Protein AF-A0A554JCW8-F1 (afdb_monomer_lite)

Secondary structure (DSSP, 8-state):
----------EEEEE---GGGGGHHHHHHHHHHHTT--EEEEEE-TTHHHHHHHHHTTGGG-

Structure (mmCIF, N/CA/C/O backbone):
data_AF-A0A554JCW8-F1
#
_entry.id   AF-A0A554JCW8-F1
#
loop_
_atom_site.group_PDB
_atom_site.id
_atom_site.type_symbol
_atom_site.label_atom_id
_atom_site.label_alt_id
_atom_site.label_comp_id
_atom_site.label_asym_id
_atom_site.label_entity_id
_atom_site.label_seq_id
_atom_site.pdbx_PDB_ins_code
_atom_site.Cartn_x
_atom_site.Cartn_y
_atom_site.Cartn_z
_atom_site.occupancy
_atom_site.B_iso_or_equiv
_atom_site.auth_seq_id
_atom_site.auth_comp_id
_atom_site.auth_asym_id
_atom_site.auth_atom_id
_atom_site.pdbx_PDB_model_num
ATOM 1 N N . MET A 1 1 ? -27.004 9.635 28.362 1.00 43.62 1 MET A N 1
ATOM 2 C CA . MET A 1 1 ? -26.120 8.487 28.057 1.00 43.62 1 MET A CA 1
ATOM 3 C C . MET A 1 1 ? -25.204 8.887 26.910 1.00 43.62 1 MET A C 1
ATOM 5 O O . MET A 1 1 ? -25.638 8.897 25.766 1.00 43.62 1 MET A O 1
ATOM 9 N N . SER A 1 2 ? -23.985 9.333 27.224 1.00 37.88 2 SER A N 1
ATOM 10 C CA . SER A 1 2 ? -23.004 9.759 26.221 1.00 37.88 2 SER A CA 1
ATOM 11 C C . SER A 1 2 ? -22.351 8.517 25.619 1.00 37.88 2 SER A C 1
ATOM 13 O O . SER A 1 2 ? -21.681 7.761 26.322 1.00 37.88 2 SER A O 1
ATOM 15 N N . LYS A 1 3 ? -22.631 8.254 24.341 1.00 47.91 3 LYS A N 1
ATOM 16 C CA . LYS A 1 3 ? -22.028 7.168 23.565 1.00 47.91 3 LYS A CA 1
ATOM 17 C C . LYS A 1 3 ? -20.528 7.459 23.501 1.00 47.91 3 LYS A C 1
ATOM 19 O O . LYS A 1 3 ? -20.132 8.486 22.961 1.00 47.91 3 LYS A O 1
ATOM 24 N N . ILE A 1 4 ? -19.705 6.580 24.068 1.00 55.16 4 ILE A N 1
ATOM 25 C CA . ILE A 1 4 ? -18.251 6.618 23.895 1.00 55.16 4 ILE A CA 1
ATOM 26 C C . ILE A 1 4 ? -18.034 6.523 22.383 1.00 55.16 4 ILE A C 1
ATOM 28 O O . ILE A 1 4 ? -18.332 5.487 21.789 1.00 55.16 4 ILE A O 1
ATOM 32 N N . ALA A 1 5 ? -17.657 7.629 21.741 1.00 55.38 5 ALA A N 1
ATOM 33 C CA . ALA A 1 5 ? -17.425 7.669 20.307 1.00 55.38 5 ALA A CA 1
ATOM 34 C C . ALA A 1 5 ? -16.339 6.634 19.995 1.00 55.38 5 ALA A C 1
ATOM 36 O O . ALA A 1 5 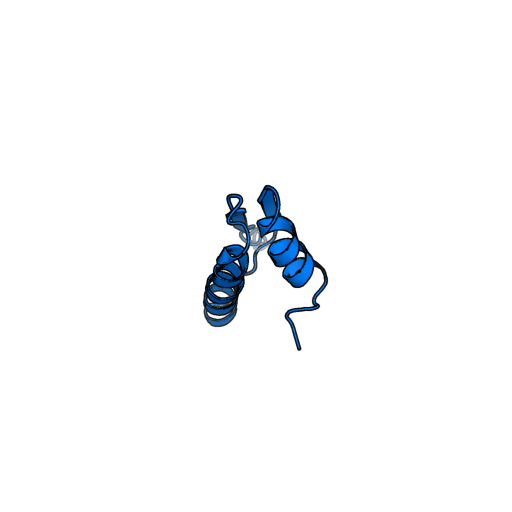? -15.181 6.810 20.374 1.00 55.38 5 ALA A O 1
ATOM 37 N N . GLY A 1 6 ? -16.736 5.506 19.398 1.00 53.53 6 GLY A N 1
ATOM 38 C CA . GLY A 1 6 ? -15.821 4.430 19.048 1.00 53.53 6 GLY A CA 1
ATOM 39 C C . GLY A 1 6 ? -14.735 5.007 18.154 1.00 53.53 6 GLY A 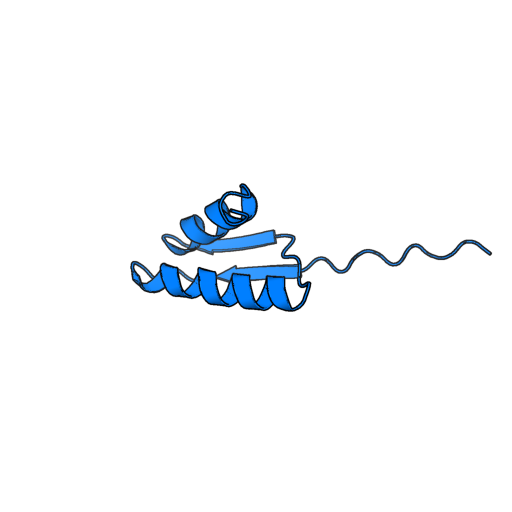C 1
ATOM 40 O O . GLY A 1 6 ? -15.023 5.473 17.055 1.00 53.53 6 GLY A O 1
ATOM 41 N N . LYS A 1 7 ? -13.500 5.051 18.656 1.00 66.12 7 LYS A N 1
ATOM 42 C CA . LYS A 1 7 ? -12.343 5.546 17.912 1.00 66.12 7 LYS A CA 1
ATOM 43 C C . LYS A 1 7 ? -12.276 4.761 16.601 1.00 66.12 7 LYS A C 1
ATOM 45 O O . LYS A 1 7 ? -12.127 3.541 16.649 1.00 66.12 7 LYS A O 1
ATOM 50 N N . GLN A 1 8 ? -12.426 5.448 15.465 1.00 72.00 8 GLN A N 1
ATOM 51 C CA . GLN A 1 8 ? -12.296 4.830 14.143 1.00 72.00 8 GLN A CA 1
ATOM 52 C C . GLN A 1 8 ? -11.013 3.989 14.113 1.00 72.00 8 GLN A C 1
ATOM 54 O O . GLN A 1 8 ? -9.952 4.462 14.544 1.00 72.00 8 GLN A O 1
ATOM 59 N N . LYS A 1 9 ? -11.121 2.722 13.693 1.00 82.69 9 LYS A N 1
ATOM 60 C CA . LYS A 1 9 ? -9.972 1.811 13.650 1.00 82.69 9 LYS A CA 1
ATOM 61 C C . LYS A 1 9 ? -8.988 2.347 12.613 1.00 82.69 9 LYS A C 1
ATOM 63 O O . LYS A 1 9 ? -9.278 2.328 11.427 1.00 82.69 9 LYS A O 1
ATOM 68 N N . LYS A 1 10 ? -7.831 2.828 13.073 1.00 90.44 10 LYS A N 1
ATOM 69 C CA . LYS A 1 10 ? -6.749 3.273 12.190 1.00 90.44 10 LYS A CA 1
ATOM 70 C C . LYS A 1 10 ? -5.977 2.059 11.696 1.00 90.44 10 LYS A C 1
ATOM 72 O O . LYS A 1 10 ? -5.488 1.283 12.518 1.00 90.44 10 LYS A O 1
ATOM 77 N N . ILE A 1 11 ? -5.865 1.911 10.382 1.00 93.88 11 ILE A N 1
ATOM 78 C CA . ILE A 1 11 ? -5.171 0.792 9.738 1.00 93.88 11 ILE A CA 1
ATOM 79 C C . ILE A 1 11 ? -3.886 1.316 9.101 1.00 93.88 11 ILE A C 1
ATOM 81 O O . ILE A 1 11 ? -3.903 2.334 8.412 1.00 93.88 11 ILE A O 1
ATOM 85 N N . ALA A 1 12 ? -2.771 0.631 9.352 1.00 95.19 12 ALA A N 1
ATOM 86 C CA . ALA A 1 12 ? -1.486 0.927 8.732 1.00 95.19 12 ALA A CA 1
ATOM 87 C C . ALA A 1 12 ? -1.081 -0.217 7.796 1.00 95.19 12 ALA A C 1
ATOM 89 O O . ALA A 1 12 ? -1.218 -1.384 8.165 1.00 95.19 12 ALA A O 1
ATOM 90 N N . LEU A 1 13 ? -0.565 0.115 6.611 1.00 96.06 13 LEU A N 1
ATOM 91 C CA . LEU A 1 13 ? -0.088 -0.860 5.631 1.00 96.06 13 LEU A CA 1
ATOM 92 C C . LEU A 1 13 ? 1.430 -0.749 5.448 1.00 96.06 13 LEU A C 1
ATOM 94 O O . LEU A 1 13 ? 1.952 0.307 5.090 1.00 96.06 13 LEU A O 1
ATOM 98 N N . ALA A 1 14 ? 2.136 -1.855 5.680 1.00 97.12 14 ALA A N 1
ATOM 99 C CA . ALA A 1 14 ? 3.571 -1.964 5.441 1.00 97.12 14 ALA A CA 1
ATOM 100 C C . ALA A 1 14 ? 3.847 -2.637 4.087 1.00 97.12 14 ALA A C 1
ATOM 102 O O . ALA A 1 14 ? 3.304 -3.705 3.804 1.00 97.12 14 ALA A O 1
ATOM 103 N N . MET A 1 15 ? 4.709 -2.036 3.263 1.00 96.19 15 MET A N 1
ATOM 104 C CA . MET A 1 15 ? 5.105 -2.560 1.953 1.00 96.19 15 MET A CA 1
ATOM 105 C C . MET A 1 15 ? 6.628 -2.570 1.806 1.00 96.19 15 MET A C 1
ATOM 107 O O . MET A 1 15 ? 7.311 -1.582 2.079 1.00 96.19 15 MET A O 1
ATOM 111 N N . ALA A 1 16 ? 7.164 -3.693 1.336 1.00 96.00 16 ALA A N 1
ATOM 112 C CA . ALA A 1 16 ? 8.577 -3.813 1.002 1.00 96.00 16 ALA A CA 1
ATOM 113 C C . ALA A 1 16 ? 8.878 -3.212 -0.383 1.00 96.00 16 ALA A C 1
ATOM 115 O O . ALA A 1 16 ? 7.992 -3.018 -1.215 1.00 96.00 16 ALA A O 1
ATOM 116 N N . GLY A 1 17 ? 10.155 -2.942 -0.663 1.00 94.69 17 GLY A N 1
ATOM 117 C CA . GLY A 1 17 ? 10.583 -2.579 -2.015 1.00 94.69 17 GLY A CA 1
ATOM 118 C C . GLY A 1 17 ? 10.391 -3.745 -2.991 1.00 94.69 17 GLY A C 1
ATOM 119 O O . GLY A 1 17 ? 10.800 -4.864 -2.697 1.00 94.69 17 GLY A O 1
ATOM 120 N N . ALA A 1 18 ? 9.795 -3.480 -4.159 1.00 93.19 18 ALA A N 1
ATOM 121 C CA . ALA A 1 18 ? 9.445 -4.515 -5.145 1.00 93.19 18 ALA A CA 1
ATOM 122 C C . ALA A 1 18 ? 9.974 -4.241 -6.573 1.00 93.19 18 ALA A C 1
ATOM 124 O O . ALA A 1 18 ? 9.786 -5.052 -7.483 1.00 93.19 18 ALA A O 1
ATOM 125 N N . GLY A 1 19 ? 10.655 -3.114 -6.787 1.00 94.56 19 GLY A N 1
ATOM 126 C CA . GLY A 1 19 ? 11.118 -2.655 -8.097 1.00 94.56 19 GLY A CA 1
ATOM 127 C C . GLY A 1 19 ? 9.950 -2.464 -9.064 1.00 94.56 19 GLY A C 1
ATOM 128 O O . GLY A 1 19 ? 8.898 -1.953 -8.685 1.00 94.56 19 GLY A O 1
ATOM 129 N N . ALA A 1 20 ? 10.107 -2.950 -10.297 1.00 93.69 20 ALA A N 1
ATOM 130 C CA . ALA A 1 20 ? 9.046 -2.942 -11.307 1.00 93.69 20 ALA A CA 1
ATOM 131 C C . ALA A 1 20 ? 7.784 -3.720 -10.881 1.00 93.69 20 ALA A C 1
ATOM 133 O O . ALA A 1 20 ? 6.692 -3.431 -11.360 1.00 93.69 20 ALA A O 1
ATOM 134 N N . ARG A 1 21 ? 7.900 -4.670 -9.940 1.00 95.50 21 ARG A N 1
ATOM 135 C CA . ARG A 1 21 ? 6.752 -5.435 -9.426 1.00 95.50 21 ARG A CA 1
ATOM 136 C C . ARG A 1 21 ? 5.883 -4.640 -8.455 1.00 95.50 21 ARG A C 1
ATOM 138 O O . ARG A 1 21 ? 4.828 -5.130 -8.078 1.00 95.50 21 ARG A O 1
ATOM 145 N N . ALA A 1 22 ? 6.272 -3.419 -8.075 1.00 95.19 22 ALA A N 1
ATOM 146 C CA . ALA A 1 22 ? 5.478 -2.582 -7.176 1.00 95.19 22 ALA A CA 1
ATOM 147 C C . ALA A 1 22 ? 4.054 -2.319 -7.697 1.00 95.19 22 ALA A C 1
ATOM 149 O O . ALA A 1 22 ? 3.158 -2.105 -6.890 1.00 95.19 22 ALA A O 1
ATOM 150 N N . VAL A 1 23 ? 3.814 -2.428 -9.010 1.00 93.56 23 VAL A N 1
ATOM 151 C CA . VAL A 1 23 ? 2.473 -2.317 -9.610 1.00 93.56 23 VAL A CA 1
ATOM 152 C C . VAL A 1 23 ? 1.446 -3.282 -9.004 1.00 93.56 23 VAL A C 1
ATOM 154 O O . VAL A 1 23 ? 0.270 -2.948 -8.937 1.00 93.56 23 VAL A O 1
ATOM 157 N N . MET A 1 24 ? 1.872 -4.439 -8.486 1.00 94.94 24 MET A N 1
ATOM 158 C CA . MET A 1 24 ? 0.966 -5.393 -7.834 1.00 94.94 24 MET A CA 1
ATOM 159 C C . MET A 1 24 ? 0.326 -4.832 -6.553 1.00 94.94 24 MET A C 1
ATOM 161 O O . MET A 1 24 ? -0.749 -5.276 -6.161 1.00 94.94 24 MET A O 1
ATOM 165 N N . TYR A 1 25 ? 0.962 -3.846 -5.905 1.00 96.25 25 TYR A N 1
ATOM 166 C CA . TYR A 1 25 ? 0.422 -3.218 -4.699 1.00 96.25 25 TYR A CA 1
ATOM 167 C C . TYR A 1 25 ? -0.854 -2.410 -4.974 1.00 96.25 25 TYR A C 1
ATOM 169 O O . TYR A 1 25 ? -1.663 -2.273 -4.061 1.00 96.25 25 TYR A O 1
ATOM 177 N N . PHE A 1 26 ? -1.088 -1.942 -6.209 1.00 94.44 26 PHE A N 1
ATOM 178 C CA . PHE A 1 26 ? -2.359 -1.298 -6.568 1.00 94.44 26 PHE A CA 1
ATOM 179 C C . PHE A 1 26 ? -3.543 -2.259 -6.432 1.00 94.44 26 PHE A C 1
ATOM 181 O O . PHE A 1 26 ? -4.537 -1.896 -5.819 1.00 94.44 26 PHE A O 1
ATOM 188 N N . GLY A 1 27 ? -3.400 -3.513 -6.875 1.00 95.69 27 GLY A N 1
ATOM 189 C CA . GLY A 1 27 ? -4.468 -4.508 -6.734 1.00 95.69 27 GLY A CA 1
ATOM 190 C C . GLY A 1 27 ? -4.807 -4.826 -5.273 1.00 95.69 27 GLY A C 1
ATOM 191 O O . GLY A 1 27 ? -5.967 -5.022 -4.934 1.00 95.69 27 GLY A O 1
ATOM 192 N N . ILE A 1 28 ? -3.813 -4.820 -4.377 1.00 95.06 28 ILE A N 1
ATOM 193 C CA . ILE A 1 28 ? -4.051 -4.989 -2.930 1.00 95.06 28 ILE A CA 1
ATOM 194 C C . ILE A 1 28 ? -4.878 -3.821 -2.382 1.00 95.06 28 ILE A C 1
ATOM 196 O O . ILE A 1 28 ? -5.805 -4.021 -1.598 1.00 95.06 28 ILE A O 1
ATOM 200 N N . ILE A 1 29 ? -4.538 -2.603 -2.799 1.00 94.50 29 ILE A N 1
ATOM 201 C CA . ILE A 1 29 ? -5.246 -1.385 -2.411 1.00 94.50 29 ILE A CA 1
ATOM 202 C C . ILE A 1 29 ? -6.683 -1.385 -2.948 1.00 94.50 29 ILE A C 1
ATOM 204 O O . ILE A 1 29 ? -7.586 -0.992 -2.212 1.00 94.50 29 ILE A O 1
ATOM 208 N N . ASP A 1 30 ? -6.911 -1.839 -4.180 1.00 94.56 30 ASP A N 1
ATOM 209 C CA . ASP A 1 30 ? -8.257 -1.930 -4.758 1.00 94.56 30 ASP A CA 1
ATOM 210 C C . ASP A 1 30 ? -9.142 -2.888 -3.963 1.00 94.56 30 ASP A C 1
ATOM 212 O O . ASP A 1 30 ? -10.226 -2.494 -3.541 1.00 94.56 30 ASP A O 1
ATOM 216 N N . VAL A 1 31 ? -8.635 -4.072 -3.609 1.00 95.75 31 VAL A N 1
ATOM 217 C CA . VAL A 1 31 ? -9.370 -5.010 -2.744 1.00 95.75 31 VAL A CA 1
ATOM 218 C C . VAL A 1 31 ? -9.695 -4.374 -1.388 1.00 95.75 31 VAL A C 1
ATOM 220 O O . VAL A 1 31 ? -10.795 -4.535 -0.861 1.00 95.75 31 VAL A O 1
ATOM 223 N N . PHE A 1 32 ? -8.768 -3.614 -0.798 1.00 94.25 32 PHE A N 1
ATOM 224 C CA . PHE A 1 32 ? -9.048 -2.912 0.458 1.00 94.25 32 PHE A CA 1
ATOM 225 C C . PHE A 1 32 ? -10.176 -1.889 0.293 1.00 94.25 32 PHE A C 1
ATOM 227 O O . PHE A 1 32 ? -11.082 -1.855 1.128 1.00 94.25 32 PHE A O 1
ATOM 234 N N . LYS A 1 33 ? -10.176 -1.114 -0.796 1.00 91.19 33 LYS A N 1
ATOM 235 C CA . LYS A 1 33 ? -11.258 -0.171 -1.111 1.00 91.19 33 LYS A CA 1
ATOM 236 C C . LYS A 1 33 ? -12.597 -0.880 -1.313 1.00 91.19 33 LYS A C 1
ATOM 238 O O . LYS A 1 33 ? -13.588 -0.438 -0.735 1.00 91.19 33 LYS A O 1
ATOM 243 N N . GLU A 1 34 ? -12.630 -1.986 -2.057 1.00 95.31 34 GLU A N 1
ATOM 244 C CA . GLU A 1 34 ? -13.843 -2.791 -2.290 1.00 95.31 34 GLU A CA 1
ATOM 245 C C . GLU A 1 34 ? -14.480 -3.274 -0.978 1.00 95.31 34 GLU A C 1
ATOM 247 O O . GLU A 1 34 ? -15.703 -3.354 -0.861 1.00 95.31 34 GLU A O 1
ATOM 252 N N . HIS A 1 35 ? -13.661 -3.536 0.041 1.00 94.88 35 HIS A N 1
ATOM 253 C CA . HIS A 1 35 ? -14.110 -3.956 1.368 1.00 94.88 35 HIS A CA 1
ATOM 254 C C . HIS A 1 35 ? -14.268 -2.807 2.381 1.00 94.88 35 HIS A C 1
ATOM 256 O O . HIS A 1 35 ? -14.500 -3.067 3.565 1.00 94.88 35 HIS A O 1
ATOM 262 N N . GLY A 1 36 ? -14.157 -1.544 1.957 1.00 92.00 36 GLY A N 1
ATOM 263 C CA . GLY A 1 36 ? -14.289 -0.378 2.839 1.00 92.00 36 GLY A CA 1
ATOM 264 C C . GLY A 1 36 ? -13.168 -0.256 3.878 1.00 92.00 36 GLY A C 1
ATOM 265 O O . GLY A 1 36 ? -13.371 0.302 4.957 1.00 92.00 36 GLY A O 1
ATOM 266 N N . ILE A 1 37 ? -11.991 -0.808 3.583 1.00 92.19 37 ILE A N 1
ATOM 267 C CA . ILE A 1 37 ? -10.801 -0.759 4.433 1.00 92.19 37 ILE A CA 1
ATOM 268 C C . ILE A 1 37 ? -9.984 0.475 4.048 1.00 92.19 37 ILE A C 1
ATOM 270 O O . ILE A 1 37 ? -9.209 0.464 3.094 1.00 92.19 37 ILE A O 1
ATOM 274 N N . GLU A 1 38 ? -10.127 1.544 4.826 1.00 91.88 38 GLU A N 1
ATOM 275 C CA . GLU A 1 38 ? -9.339 2.761 4.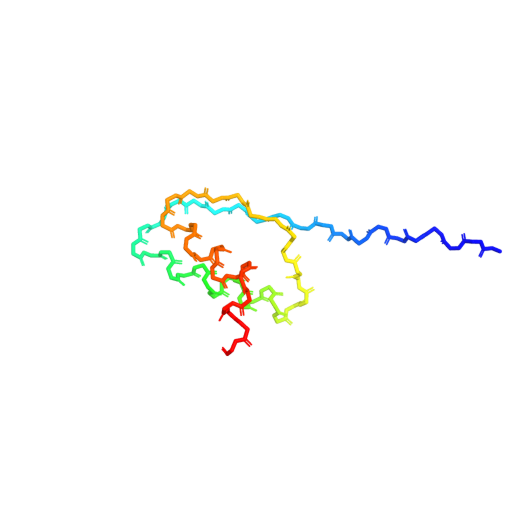640 1.00 91.88 38 GLU A CA 1
ATOM 276 C C . GLU A 1 38 ? -7.972 2.648 5.334 1.00 91.88 38 GLU A C 1
ATOM 278 O O . GLU A 1 38 ? -7.872 2.444 6.549 1.00 91.88 38 GLU A O 1
ATOM 283 N N . ILE A 1 39 ? -6.896 2.808 4.562 1.00 93.94 39 ILE A N 1
ATOM 284 C CA . ILE A 1 39 ? -5.529 2.850 5.088 1.00 93.94 39 ILE A CA 1
ATOM 285 C C . ILE A 1 39 ? -5.231 4.269 5.583 1.00 93.94 39 ILE A C 1
ATOM 287 O O . ILE A 1 39 ? -5.169 5.209 4.796 1.00 93.94 39 ILE A O 1
ATOM 291 N N . SER A 1 40 ? -4.984 4.420 6.883 1.00 94.56 40 SER A N 1
ATOM 292 C CA . SER A 1 40 ? -4.655 5.708 7.506 1.00 94.56 40 SER A CA 1
ATOM 293 C C . SER A 1 40 ? -3.163 6.050 7.458 1.00 94.56 40 SER A C 1
ATOM 295 O O . SER A 1 40 ? -2.790 7.199 7.684 1.00 94.56 40 SER A O 1
ATOM 297 N N . MET A 1 41 ? -2.290 5.058 7.260 1.00 94.44 41 MET A N 1
ATOM 298 C CA . MET A 1 41 ? -0.840 5.254 7.258 1.00 94.44 41 MET A CA 1
ATOM 299 C C . MET A 1 41 ? -0.130 4.191 6.422 1.00 94.44 41 MET A C 1
ATOM 301 O O . MET A 1 41 ? -0.510 3.021 6.438 1.00 94.44 41 MET A O 1
ATOM 305 N N . PHE A 1 42 ? 0.957 4.584 5.761 1.00 96.75 42 PHE A N 1
ATOM 306 C CA . PHE A 1 42 ? 1.836 3.669 5.044 1.00 96.75 42 PHE A CA 1
ATOM 307 C C . PHE A 1 42 ? 3.234 3.641 5.659 1.00 96.75 42 PHE A C 1
ATOM 309 O O . PHE A 1 42 ? 3.764 4.667 6.083 1.00 96.75 42 PHE A O 1
ATOM 316 N N . SER A 1 43 ? 3.848 2.463 5.654 1.00 97.06 43 SER A N 1
ATOM 317 C CA . SER A 1 43 ? 5.282 2.282 5.873 1.00 97.06 43 SER A CA 1
ATOM 318 C C . SER A 1 43 ? 5.856 1.586 4.643 1.00 97.06 43 SER A C 1
ATOM 320 O O . SER A 1 43 ? 5.568 0.417 4.402 1.00 97.06 43 SER A O 1
ATOM 322 N N . THR A 1 44 ? 6.602 2.314 3.815 1.00 96.56 44 THR A N 1
ATOM 323 C CA . THR A 1 44 ? 7.074 1.824 2.511 1.00 96.56 44 THR A CA 1
ATOM 324 C C . THR A 1 44 ? 8.575 1.964 2.352 1.00 96.56 44 THR A C 1
ATOM 326 O O . THR A 1 44 ? 9.223 2.762 3.029 1.00 96.56 44 THR A O 1
ATOM 329 N N . CYS A 1 45 ? 9.132 1.212 1.404 1.00 95.94 45 CYS A N 1
ATOM 330 C CA . CYS A 1 45 ? 10.533 1.319 1.020 1.00 95.94 45 CYS A CA 1
ATOM 331 C C . CYS A 1 45 ? 10.694 1.345 -0.508 1.00 95.94 45 CYS A C 1
ATOM 333 O O . CYS A 1 45 ? 10.107 0.526 -1.227 1.00 95.94 45 CYS A O 1
ATOM 335 N N . SER A 1 46 ? 11.547 2.253 -1.002 1.00 95.50 46 SER A N 1
ATOM 336 C CA . SER A 1 46 ? 11.934 2.361 -2.415 1.00 95.50 46 SER A CA 1
ATOM 337 C C . SER A 1 46 ? 10.712 2.494 -3.352 1.00 95.50 46 SER A C 1
ATOM 339 O O . SER A 1 46 ? 9.817 3.292 -3.105 1.00 95.50 46 SER A O 1
ATOM 341 N N . SER A 1 47 ? 10.663 1.717 -4.431 1.00 96.25 47 SER A N 1
ATOM 342 C CA . SER A 1 47 ? 9.594 1.672 -5.447 1.00 96.25 47 SER A CA 1
ATOM 343 C C . SER A 1 47 ? 8.155 1.572 -4.916 1.00 96.25 47 SER A C 1
ATOM 345 O O . SER A 1 47 ? 7.250 2.137 -5.522 1.00 96.25 47 SER A O 1
ATOM 347 N N . SER A 1 48 ? 7.917 0.903 -3.784 1.00 95.56 48 SER A N 1
ATOM 348 C CA . SER A 1 48 ? 6.567 0.813 -3.198 1.00 95.56 48 SER A CA 1
ATOM 349 C C . SER A 1 48 ? 6.047 2.165 -2.684 1.00 95.56 48 SER A C 1
ATOM 351 O O . SER A 1 48 ? 4.836 2.370 -2.596 1.00 95.56 48 SER A O 1
ATOM 353 N N . THR A 1 49 ? 6.941 3.128 -2.429 1.00 95.81 49 THR A N 1
ATOM 354 C CA . THR A 1 49 ? 6.584 4.498 -2.038 1.00 95.81 49 THR A CA 1
ATOM 355 C C . THR A 1 49 ? 5.778 5.211 -3.119 1.00 95.81 49 THR A C 1
ATOM 357 O O . THR A 1 49 ? 4.875 5.969 -2.783 1.00 95.81 49 THR A O 1
ATOM 360 N N . PHE A 1 50 ? 6.022 4.940 -4.406 1.00 95.06 50 PHE A N 1
ATOM 361 C CA . PHE A 1 50 ? 5.229 5.545 -5.483 1.00 95.06 50 PHE A CA 1
ATOM 362 C C . PHE A 1 50 ? 3.759 5.125 -5.419 1.00 95.06 50 PHE A C 1
ATOM 364 O O . PHE A 1 50 ? 2.879 5.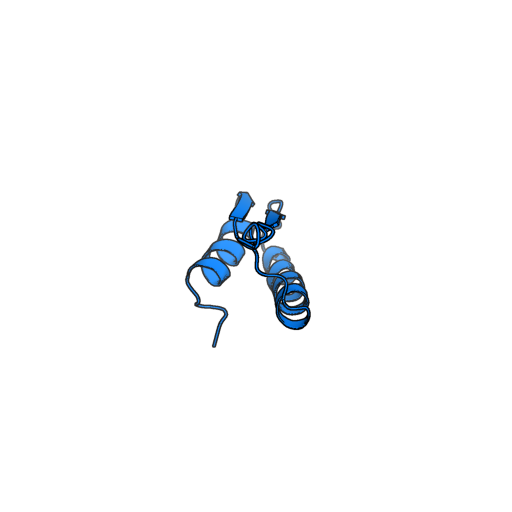951 -5.641 1.00 95.06 50 PHE A O 1
ATOM 371 N N . VAL A 1 51 ? 3.489 3.872 -5.048 1.00 95.12 51 VAL A N 1
ATOM 372 C CA . VAL A 1 51 ? 2.121 3.366 -4.885 1.00 95.12 51 VAL A CA 1
ATOM 373 C C . VAL A 1 51 ? 1.442 4.026 -3.685 1.00 95.12 51 VAL A C 1
ATOM 375 O O . VAL A 1 51 ? 0.333 4.538 -3.808 1.00 95.12 51 VAL A O 1
ATOM 378 N N . ALA A 1 52 ? 2.126 4.094 -2.538 1.00 94.88 52 ALA A N 1
ATOM 379 C CA . ALA A 1 52 ? 1.592 4.772 -1.356 1.00 94.88 52 ALA A CA 1
ATOM 380 C C . ALA A 1 52 ? 1.352 6.272 -1.592 1.00 94.88 52 ALA A C 1
ATOM 382 O O . ALA A 1 52 ? 0.362 6.811 -1.101 1.00 94.88 52 ALA A O 1
ATOM 383 N N . LEU A 1 53 ? 2.213 6.943 -2.366 1.00 94.38 53 LEU A N 1
ATOM 384 C CA . LEU A 1 53 ? 2.028 8.341 -2.766 1.00 94.38 53 LEU A CA 1
ATOM 385 C C . LEU A 1 53 ? 0.836 8.507 -3.712 1.00 94.38 53 LEU A C 1
ATOM 387 O O . LEU A 1 53 ? 0.024 9.410 -3.516 1.00 94.38 53 LEU A O 1
ATOM 391 N N . ALA A 1 54 ? 0.695 7.633 -4.710 1.00 93.31 54 ALA A N 1
ATOM 392 C CA . ALA A 1 54 ? -0.439 7.652 -5.631 1.00 93.31 54 ALA A CA 1
ATOM 393 C C . ALA A 1 54 ? -1.774 7.431 -4.903 1.00 93.31 54 ALA A C 1
ATOM 395 O O . ALA A 1 54 ? -2.773 8.057 -5.256 1.00 93.31 54 ALA A O 1
ATOM 396 N N . TYR A 1 55 ? -1.798 6.581 -3.873 1.00 92.19 55 TYR A N 1
ATOM 397 C CA . TYR A 1 55 ? -2.969 6.410 -3.014 1.00 92.19 55 TYR A CA 1
ATOM 398 C C . TYR A 1 55 ? -3.203 7.633 -2.117 1.00 92.19 55 TYR A C 1
ATOM 400 O O . TYR A 1 55 ? -4.281 8.212 -2.142 1.00 92.19 55 TYR A O 1
ATOM 408 N N . SER A 1 56 ? -2.186 8.073 -1.370 1.00 91.69 56 SER A N 1
ATOM 409 C CA . SER A 1 56 ? -2.317 9.152 -0.372 1.00 91.69 56 SER A CA 1
ATOM 410 C C . SER A 1 56 ? -2.623 10.524 -0.980 1.00 91.69 56 SER A C 1
ATOM 412 O O . SER A 1 56 ? -3.165 11.389 -0.303 1.00 91.69 56 SER A O 1
ATOM 414 N N . SER A 1 57 ? -2.257 10.744 -2.245 1.00 91.56 57 SER A N 1
ATOM 415 C CA . SER A 1 57 ? -2.559 11.981 -2.982 1.00 91.56 57 SER A CA 1
ATOM 416 C C . SER A 1 57 ? -3.968 12.019 -3.580 1.00 91.56 57 SER A C 1
ATOM 418 O O . SER A 1 57 ? -4.322 13.017 -4.203 1.00 91.56 57 SER A O 1
ATOM 420 N N . GLY A 1 58 ? -4.738 10.933 -3.466 1.00 83.38 58 GLY A N 1
ATOM 421 C CA . GLY A 1 58 ? -6.029 10.779 -4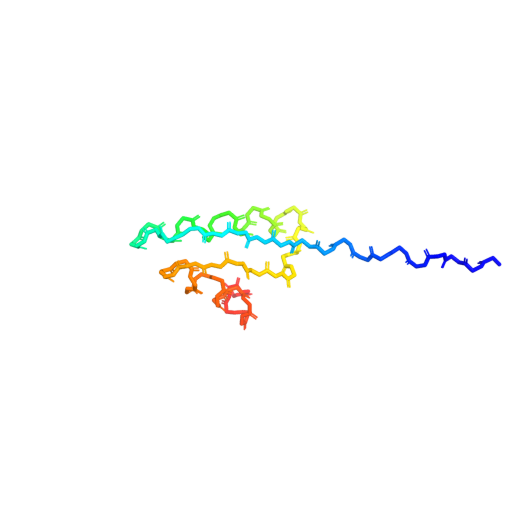.141 1.00 83.38 58 GLY A CA 1
ATOM 422 C C . GLY A 1 58 ? -5.925 10.584 -5.657 1.00 83.38 58 GLY A C 1
ATOM 423 O O . GLY A 1 58 ? -6.926 10.530 -6.364 1.00 83.38 58 GLY A O 1
ATOM 424 N N . THR A 1 59 ? -4.710 10.424 -6.197 1.00 75.94 59 THR A N 1
ATOM 425 C CA . THR A 1 59 ? -4.505 10.161 -7.634 1.00 75.94 59 THR A CA 1
ATOM 426 C C . THR A 1 59 ? -5.110 8.820 -8.056 1.00 75.94 59 THR A C 1
ATOM 428 O O . THR A 1 59 ? -5.516 8.657 -9.201 1.00 75.94 59 THR A O 1
ATOM 431 N N . SER A 1 60 ? -5.213 7.870 -7.124 1.00 62.97 60 SER A N 1
ATOM 432 C CA . SER A 1 60 ? -5.815 6.550 -7.359 1.00 62.97 60 SER A CA 1
ATOM 433 C C . SER A 1 60 ? -7.351 6.541 -7.238 1.00 62.97 60 SER A C 1
ATOM 435 O O . SER A 1 60 ? -7.927 5.463 -7.121 1.00 62.97 60 SER A O 1
ATOM 437 N N . GLU A 1 61 ? -8.017 7.700 -7.170 1.00 57.84 61 GLU A N 1
ATOM 438 C CA . GLU A 1 61 ? -9.487 7.835 -7.060 1.00 57.84 61 GLU A CA 1
ATOM 439 C C . GLU A 1 61 ? -10.175 8.212 -8.390 1.00 57.84 61 GLU A C 1
ATOM 441 O O . GLU A 1 61 ? -11.359 8.546 -8.391 1.00 57.84 61 GLU A O 1
ATOM 446 N N . LYS A 1 62 ? -9.455 8.171 -9.520 1.00 43.16 62 LYS A N 1
ATOM 447 C CA . LYS A 1 62 ? -10.009 8.393 -10.867 1.00 43.16 62 LYS A CA 1
ATOM 448 C C . LYS A 1 62 ? -10.193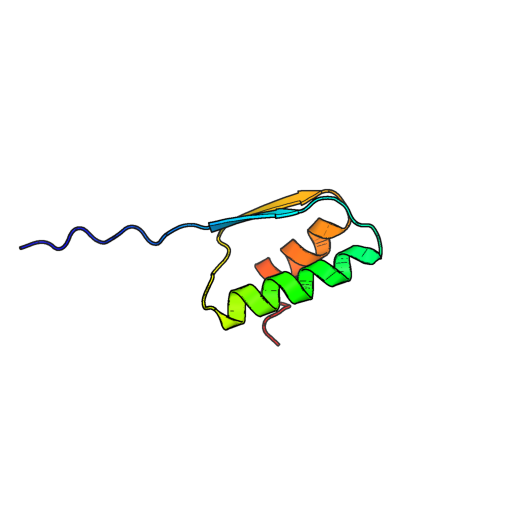 7.103 -11.648 1.00 43.16 62 LYS A C 1
ATOM 450 O O . LYS A 1 62 ? -9.275 6.258 -11.587 1.00 43.16 62 LYS A O 1
#

InterPro domains:
  IPR002641 Patatin-like phospholipase domain [PS51635] (13-62)
  IPR016035 Acyl transferase/acyl hydrolase/lysophospholipase [SSF52151] (8-58)

Organism: NCBI:txid2017133

pLDDT: mean 86.71, std 16.05, range [37.88, 97.12]

Radius of gyration: 14.05 Å; chains: 1; bounding box: 38×17×39 Å

Sequence (62 aa):
MSKIAGKQKKIALAMAGAGARAVMYFGIIDVFKEHGIEISMFSTCSSSTFVALAYSSGTSEK

Foldseek 3Di:
DDDPPPDPDAAEEEEEDDVVVLVVVLVVVVVCVVVVNDHPYYHYDDPVVVVVCCVVVCVSVD